Protein AF-A0A1J9R7D2-F1 (afdb_monomer_lite)

Foldseek 3Di:
DDDDDDWDWPVGDDDDDPVRCVVCCVPPVCVVVVVVVVCVVVVNDTDIDDDDDDDDPVPDDLVCVQVPPDPDDQPCDDDPPDDDDPHPVRVVSNVVSVVVD

Radius of gyration: 18.29 Å; chains: 1; bounding box: 34×37×48 Å

InterPro domains:
  IPR011614 Catalase core domain [PF00199] (11-63)
  IPR011614 Catalase core domain [PF00199] (67-101)
  IPR018028 Catalase, mono-functional, haem-containing [PS51402] (1-101)
  IPR018028 Catalase, mono-functional, haem-containing [PTHR11465] (11-63)
  IPR020835 Catalase superfamily [SSF56634] (12-101)

Organism: NCBI:txid1658174

Sequence (101 aa):
MELLTVGEISMGQRHFTWDEAVRMSGADPDYSKRDLWSAIEKGEQVSWTAHVQIMKPEEADLVKLGDVEQAAFSPGSMVPRIEDSPDPLLQFRMFFYRDAQ

Structure (mmCIF, N/CA/C/O backbone):
data_AF-A0A1J9R7D2-F1
#
_entry.id   AF-A0A1J9R7D2-F1
#
loop_
_atom_site.group_PDB
_atom_site.id
_atom_site.type_symbol
_atom_site.label_atom_id
_atom_site.label_alt_id
_atom_site.label_comp_id
_atom_site.label_asym_id
_atom_site.label_entity_id
_atom_site.label_seq_id
_atom_site.pdbx_PDB_ins_code
_atom_site.Cartn_x
_atom_site.Cartn_y
_atom_site.Cartn_z
_atom_site.occupancy
_atom_site.B_iso_or_equiv
_atom_site.auth_seq_id
_atom_site.auth_comp_id
_atom_site.auth_asym_id
_atom_site.auth_atom_id
_atom_site.pdbx_PDB_model_num
ATOM 1 N N . MET A 1 1 ? -3.909 -17.591 16.292 1.00 36.03 1 MET A N 1
ATOM 2 C CA . MET A 1 1 ? -3.529 -16.694 15.186 1.00 36.03 1 MET A CA 1
ATOM 3 C C . MET A 1 1 ? -3.820 -17.446 13.900 1.00 36.03 1 MET A C 1
ATOM 5 O O . MET A 1 1 ? -3.064 -18.337 13.539 1.00 36.03 1 MET A O 1
ATOM 9 N N . GLU A 1 2 ? -4.995 -17.217 13.320 1.00 35.47 2 GLU A N 1
ATOM 10 C CA . GLU A 1 2 ? -5.399 -17.852 12.064 1.00 35.47 2 GLU A CA 1
ATOM 11 C C . GLU A 1 2 ? -4.798 -17.008 10.936 1.00 35.47 2 GLU A C 1
ATOM 13 O O . GLU A 1 2 ? -5.203 -15.869 10.716 1.00 35.47 2 GLU A O 1
ATOM 18 N N . LEU A 1 3 ? -3.732 -17.512 10.315 1.00 35.41 3 LEU A N 1
ATOM 19 C CA . LEU A 1 3 ? -3.137 -16.898 9.133 1.00 35.41 3 LEU A CA 1
ATOM 20 C C . LEU A 1 3 ? -4.010 -17.282 7.938 1.00 35.41 3 LEU A C 1
ATOM 22 O O . LEU A 1 3 ? -3.900 -18.393 7.424 1.00 35.41 3 LEU A O 1
ATOM 26 N N . LEU A 1 4 ? -4.897 -16.377 7.530 1.00 39.47 4 LEU A N 1
ATOM 27 C CA . LEU A 1 4 ? -5.557 -16.453 6.231 1.00 39.47 4 LEU A CA 1
ATOM 28 C C . LEU A 1 4 ? -4.714 -15.661 5.223 1.00 39.47 4 LEU A C 1
ATOM 30 O O . LEU A 1 4 ? -4.277 -14.547 5.490 1.00 39.47 4 LEU A O 1
ATOM 34 N N . THR A 1 5 ? -4.429 -16.336 4.118 1.00 37.41 5 THR A N 1
ATOM 35 C CA . THR A 1 5 ? -3.419 -16.090 3.083 1.00 37.41 5 THR A CA 1
ATOM 36 C C . THR A 1 5 ? -3.393 -14.668 2.496 1.00 37.41 5 THR A C 1
ATOM 38 O O . THR A 1 5 ? -4.407 -13.979 2.436 1.00 37.41 5 THR A O 1
ATOM 41 N N . VAL A 1 6 ? -2.202 -14.26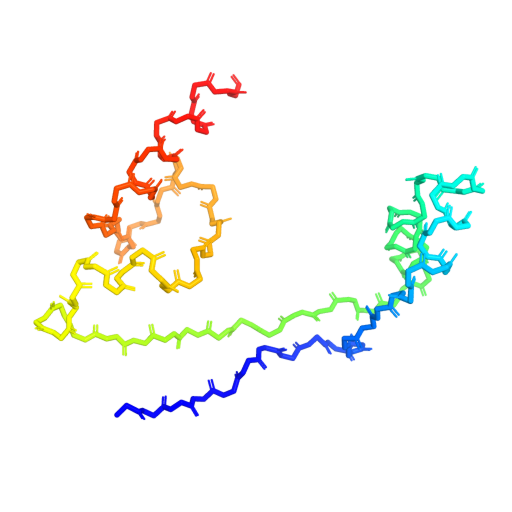6 2.032 1.00 40.56 6 VAL A N 1
ATOM 42 C CA . VAL A 1 6 ? -1.874 -13.007 1.334 1.00 40.56 6 VAL A CA 1
ATOM 43 C C . VAL A 1 6 ? -2.692 -12.861 0.039 1.00 40.56 6 VAL A C 1
ATOM 45 O O . VAL A 1 6 ? -2.908 -13.843 -0.667 1.00 40.56 6 VAL A O 1
ATOM 48 N N . GLY A 1 7 ? -3.162 -11.637 -0.230 1.00 46.25 7 GLY A N 1
ATOM 49 C CA . GLY A 1 7 ? -4.266 -11.315 -1.141 1.00 46.25 7 GLY A CA 1
ATOM 50 C C . GLY A 1 7 ? -4.165 -11.826 -2.582 1.00 46.25 7 GLY A C 1
ATOM 51 O O . GLY A 1 7 ? -3.103 -11.847 -3.201 1.00 46.25 7 GLY A O 1
ATOM 52 N N . GLU A 1 8 ? -5.324 -12.183 -3.138 1.00 48.44 8 GLU A N 1
ATOM 53 C CA . GLU A 1 8 ? -5.476 -12.620 -4.525 1.00 48.44 8 GLU A CA 1
ATOM 54 C C . GLU A 1 8 ? -5.826 -11.433 -5.441 1.00 48.44 8 GLU A C 1
ATOM 56 O O . GLU A 1 8 ? -6.812 -10.717 -5.238 1.00 48.44 8 GLU A O 1
ATOM 61 N N . ILE A 1 9 ? -5.013 -11.233 -6.481 1.00 62.12 9 ILE A N 1
ATOM 62 C CA . ILE A 1 9 ? -5.339 -10.370 -7.622 1.00 62.12 9 ILE A CA 1
ATOM 63 C C . ILE A 1 9 ? -6.031 -11.254 -8.659 1.00 62.12 9 ILE A C 1
ATOM 65 O O . ILE A 1 9 ? -5.533 -12.338 -8.958 1.00 62.12 9 ILE A O 1
ATOM 69 N N . SER A 1 10 ? -7.129 -10.787 -9.255 1.00 61.00 10 SER A N 1
ATOM 70 C CA . SER A 1 10 ? -7.878 -11.529 -10.292 1.00 61.00 10 SER A CA 1
ATOM 71 C C . SER A 1 10 ? -7.019 -12.048 -11.459 1.00 61.00 10 SER A C 1
ATOM 73 O O . SER A 1 10 ? -7.346 -13.071 -12.054 1.00 61.00 10 SER A O 1
ATOM 75 N N . MET A 1 11 ? -5.899 -11.383 -11.762 1.00 62.94 11 MET A N 1
ATOM 76 C CA . MET A 1 11 ? -4.938 -11.765 -12.810 1.00 62.94 11 MET A CA 1
ATOM 77 C C . MET A 1 11 ? -3.653 -12.436 -12.284 1.00 62.94 11 MET A C 1
ATOM 79 O O . MET A 1 11 ? -2.730 -12.697 -13.057 1.00 62.94 11 MET A O 1
ATOM 83 N N . GLY A 1 12 ? -3.579 -12.718 -10.982 1.00 74.62 12 GLY A N 1
ATOM 84 C CA . GLY A 1 12 ? -2.393 -13.252 -10.316 1.00 74.62 12 GLY A CA 1
ATOM 85 C C . GLY A 1 12 ? -1.252 -12.238 -10.163 1.00 74.62 12 GLY A C 1
ATOM 86 O O . GLY A 1 12 ? -1.289 -11.121 -10.681 1.00 74.62 12 GLY A O 1
ATOM 87 N N . GLN A 1 13 ? -0.214 -12.634 -9.424 1.00 77.56 13 GLN A N 1
ATOM 88 C CA . GLN A 1 13 ? 0.975 -11.811 -9.199 1.00 77.56 13 GLN A CA 1
ATOM 89 C C . GLN A 1 13 ? 2.015 -12.091 -10.292 1.00 77.56 13 GLN A C 1
ATOM 91 O O . GLN A 1 13 ? 2.410 -13.237 -10.509 1.00 77.56 13 GLN A O 1
ATOM 96 N N . ARG A 1 14 ? 2.469 -11.044 -10.987 1.00 80.75 14 ARG A N 1
ATOM 97 C CA . ARG A 1 14 ? 3.488 -11.126 -12.045 1.00 80.75 14 ARG A CA 1
ATOM 98 C C . ARG A 1 14 ? 4.642 -10.191 -11.702 1.00 80.75 14 ARG A C 1
ATOM 100 O O . ARG A 1 14 ? 4.407 -9.074 -11.255 1.00 80.75 14 ARG A O 1
ATOM 107 N N . HIS A 1 15 ? 5.872 -10.643 -11.927 1.00 84.19 15 HIS A N 1
ATOM 108 C CA . HIS A 1 15 ? 7.081 -9.869 -11.649 1.00 84.19 15 HIS A CA 1
ATOM 109 C C . HIS A 1 15 ? 8.017 -9.922 -12.844 1.00 84.19 15 HIS A C 1
ATOM 111 O O . HIS A 1 15 ? 8.084 -10.937 -13.535 1.00 84.19 15 HIS A O 1
ATOM 117 N N . PHE A 1 16 ? 8.773 -8.848 -13.031 1.00 84.81 16 PHE A N 1
ATOM 118 C CA . PHE A 1 16 ? 9.932 -8.868 -13.906 1.00 84.81 16 PHE A CA 1
ATOM 119 C C . PHE A 1 16 ? 11.125 -9.499 -13.197 1.00 84.81 16 PHE A C 1
ATOM 121 O O . PHE A 1 16 ? 11.319 -9.322 -11.992 1.00 84.81 16 PHE A O 1
ATOM 128 N N . THR A 1 17 ? 11.973 -10.174 -13.965 1.00 92.50 17 THR A N 1
ATOM 129 C CA . THR A 1 17 ? 13.361 -10.391 -13.554 1.00 92.50 17 THR A CA 1
ATOM 130 C C . THR A 1 17 ? 14.134 -9.070 -13.575 1.00 92.50 17 THR A C 1
ATOM 132 O O . THR A 1 17 ? 13.712 -8.091 -14.195 1.00 92.50 17 THR A O 1
ATOM 135 N N . TRP A 1 18 ? 15.291 -9.027 -12.912 1.00 86.88 18 TRP A N 1
ATOM 136 C CA . TRP A 1 18 ? 16.116 -7.816 -12.875 1.00 86.88 18 TRP A CA 1
ATOM 137 C C . TRP A 1 18 ? 16.515 -7.340 -14.285 1.00 86.88 18 TRP A C 1
ATOM 139 O O . TRP A 1 18 ? 16.347 -6.165 -14.604 1.00 86.88 18 TRP A O 1
ATOM 149 N N . ASP A 1 19 ? 16.940 -8.257 -15.162 1.00 92.94 19 ASP A N 1
ATOM 150 C CA . ASP A 1 19 ? 17.330 -7.932 -16.543 1.00 92.94 19 ASP A CA 1
ATOM 151 C C . ASP A 1 19 ? 16.159 -7.383 -17.375 1.00 92.94 19 ASP A C 1
ATOM 153 O O . ASP A 1 19 ? 16.323 -6.457 -18.176 1.00 92.94 19 ASP A O 1
ATOM 157 N N . GLU A 1 20 ? 14.959 -7.938 -17.191 1.00 88.50 20 GLU A N 1
ATOM 158 C CA . GLU A 1 20 ? 13.747 -7.454 -17.855 1.00 88.50 20 GLU A CA 1
ATOM 159 C C . GLU A 1 20 ? 13.337 -6.077 -17.338 1.00 88.50 20 GLU A C 1
ATOM 161 O O . GLU A 1 20 ? 13.000 -5.213 -18.145 1.00 88.50 20 GLU A O 1
ATOM 166 N N . ALA A 1 21 ? 13.420 -5.846 -16.025 1.00 87.50 21 ALA A N 1
ATOM 167 C CA . ALA A 1 21 ? 13.099 -4.563 -15.411 1.00 87.50 21 ALA A CA 1
ATOM 168 C C . ALA A 1 21 ? 14.045 -3.453 -15.890 1.00 87.50 21 ALA A C 1
ATOM 170 O O . ALA A 1 21 ? 13.584 -2.368 -16.244 1.00 87.50 21 ALA A O 1
ATOM 171 N N . VAL A 1 22 ? 15.354 -3.722 -15.965 1.00 89.44 22 VAL A N 1
ATOM 172 C CA . VAL A 1 22 ? 16.345 -2.768 -16.491 1.00 89.44 22 VAL A CA 1
ATOM 173 C C . VAL A 1 22 ? 16.056 -2.436 -17.952 1.00 89.44 22 VAL A C 1
ATOM 175 O O . VAL A 1 22 ? 16.036 -1.263 -18.329 1.00 89.44 22 VAL A O 1
ATOM 178 N N . ARG A 1 23 ? 15.772 -3.452 -18.777 1.00 89.81 23 ARG A N 1
ATOM 179 C CA . ARG A 1 23 ? 15.419 -3.243 -20.187 1.00 89.81 23 ARG A CA 1
ATOM 180 C C . ARG A 1 23 ? 14.134 -2.428 -20.329 1.00 89.81 23 ARG A C 1
ATOM 182 O O . ARG A 1 23 ? 14.106 -1.476 -21.106 1.00 89.81 23 ARG A O 1
ATOM 189 N N . MET A 1 24 ? 13.091 -2.793 -19.587 1.00 86.25 24 MET A N 1
ATOM 190 C CA . MET A 1 24 ? 11.791 -2.130 -19.642 1.00 86.25 24 MET A CA 1
ATOM 191 C C . MET A 1 24 ? 11.894 -0.677 -19.177 1.00 86.25 24 MET A C 1
ATOM 193 O O . MET A 1 24 ? 11.354 0.200 -19.834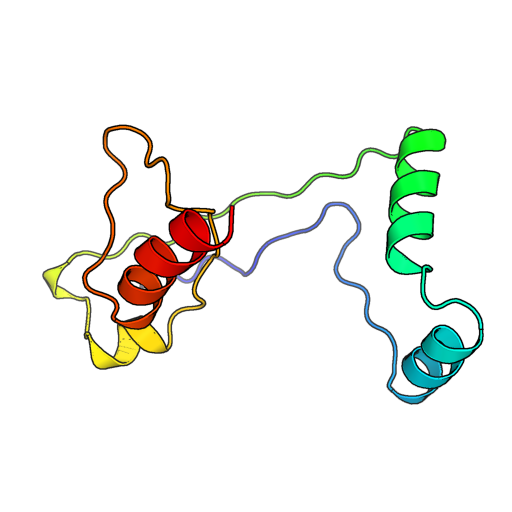 1.00 86.25 24 MET A O 1
ATOM 197 N N . SER A 1 25 ? 12.676 -0.400 -18.130 1.00 83.00 25 SER A N 1
ATOM 198 C CA . SER A 1 25 ? 12.862 0.961 -17.605 1.00 83.00 25 SER A CA 1
ATOM 199 C C . SER A 1 25 ? 13.469 1.920 -18.636 1.00 83.00 25 SER A C 1
ATOM 201 O O . SER A 1 25 ? 13.144 3.104 -18.637 1.00 83.00 25 SER A O 1
ATOM 203 N N . GLY A 1 26 ? 14.350 1.421 -19.512 1.00 86.19 26 GLY A N 1
ATOM 204 C CA . GLY A 1 26 ? 14.942 2.213 -20.594 1.00 86.19 26 GLY A CA 1
ATOM 205 C C . GLY A 1 26 ? 14.073 2.308 -21.851 1.00 86.19 26 GLY A C 1
ATOM 206 O O . GLY A 1 26 ? 14.089 3.334 -22.526 1.00 86.19 26 GLY A O 1
ATOM 207 N N . ALA A 1 27 ? 13.333 1.248 -22.186 1.00 89.88 27 ALA A N 1
ATOM 208 C CA . ALA A 1 27 ? 12.513 1.191 -23.398 1.00 89.88 27 ALA A CA 1
ATOM 209 C C . ALA A 1 27 ? 11.144 1.867 -23.226 1.00 89.88 27 ALA A C 1
ATOM 211 O O . ALA A 1 27 ? 10.641 2.496 -24.156 1.00 89.88 27 ALA A O 1
ATOM 212 N N . ASP A 1 28 ? 10.544 1.716 -22.048 1.00 89.44 28 ASP A N 1
ATOM 213 C CA . ASP A 1 28 ? 9.221 2.216 -21.714 1.00 89.44 28 ASP A CA 1
ATOM 214 C C . ASP A 1 28 ? 9.097 2.517 -20.204 1.00 89.44 28 ASP A C 1
ATOM 216 O O . ASP A 1 28 ? 8.633 1.674 -19.428 1.00 89.44 28 ASP A O 1
ATOM 220 N N . PRO A 1 29 ? 9.458 3.735 -19.768 1.00 89.06 29 PRO A N 1
ATOM 221 C CA . PRO A 1 29 ? 9.325 4.132 -18.367 1.00 89.06 29 PRO A CA 1
ATOM 222 C C . PRO A 1 29 ? 7.862 4.258 -17.897 1.00 89.06 29 PRO A C 1
ATOM 224 O O . PRO A 1 29 ? 7.614 4.284 -16.692 1.00 89.06 29 PRO A O 1
ATOM 227 N N . ASP A 1 30 ? 6.889 4.317 -18.813 1.00 91.19 30 ASP A N 1
ATOM 228 C CA . ASP A 1 30 ? 5.456 4.439 -18.508 1.00 91.19 30 ASP A CA 1
ATOM 229 C C . ASP A 1 30 ? 4.693 3.109 -18.657 1.00 91.19 30 ASP A C 1
ATOM 231 O O . ASP A 1 30 ? 3.460 3.090 -18.569 1.00 91.19 30 ASP A O 1
ATOM 235 N N . TYR A 1 31 ? 5.412 1.992 -18.829 1.00 89.69 31 TYR A N 1
ATOM 236 C CA . TYR A 1 31 ? 4.853 0.662 -19.085 1.00 89.69 31 TYR A CA 1
ATOM 237 C C . TYR A 1 31 ? 3.689 0.315 -18.152 1.00 89.69 31 TYR A C 1
ATOM 239 O O . TYR A 1 31 ? 2.598 -0.000 -18.622 1.00 89.69 31 TYR A O 1
ATOM 247 N N . SER A 1 32 ? 3.876 0.448 -16.834 1.00 87.12 32 SER A N 1
ATOM 248 C CA . SER A 1 32 ? 2.864 0.053 -15.845 1.00 87.12 32 SER A CA 1
ATOM 249 C C . SER A 1 32 ? 1.562 0.848 -15.963 1.00 87.12 32 SER A C 1
ATOM 251 O O . SER A 1 32 ? 0.479 0.307 -15.753 1.00 87.12 32 SER A O 1
ATOM 253 N N . LYS A 1 33 ? 1.648 2.138 -16.314 1.00 88.06 33 LYS A N 1
ATOM 254 C CA . LYS A 1 33 ? 0.460 2.981 -16.516 1.00 88.06 33 LYS A CA 1
ATOM 255 C C . LYS A 1 33 ? -0.262 2.569 -17.793 1.00 88.06 33 LYS A C 1
ATOM 257 O O . LYS A 1 33 ? -1.483 2.445 -17.795 1.00 88.06 33 LYS A O 1
ATOM 262 N N . ARG A 1 34 ? 0.497 2.344 -18.870 1.00 89.12 34 ARG A N 1
ATOM 263 C CA . ARG A 1 34 ? -0.033 1.924 -20.170 1.00 89.12 34 ARG A CA 1
ATOM 264 C C . ARG A 1 34 ? -0.678 0.542 -20.114 1.00 89.12 34 ARG A C 1
ATOM 266 O O . ARG A 1 34 ? -1.719 0.365 -20.739 1.00 89.12 34 ARG A O 1
ATOM 273 N N . ASP A 1 35 ? -0.092 -0.409 -19.395 1.00 89.06 35 ASP A N 1
ATOM 274 C CA . ASP A 1 35 ? -0.644 -1.758 -19.224 1.00 89.06 35 ASP A CA 1
ATOM 275 C C . ASP A 1 35 ? -2.025 -1.696 -18.561 1.00 89.06 35 ASP A C 1
ATOM 277 O O . ASP A 1 35 ? -3.009 -2.172 -19.128 1.00 89.06 35 ASP A O 1
ATOM 281 N N . LEU A 1 36 ? -2.125 -0.978 -17.436 1.00 88.94 36 LEU A N 1
ATOM 282 C CA . LEU A 1 36 ? -3.393 -0.775 -16.739 1.00 88.94 36 LEU A CA 1
ATOM 283 C C . LEU A 1 36 ? -4.417 -0.034 -17.608 1.00 88.94 36 LEU A C 1
ATOM 285 O O . LEU A 1 36 ? -5.571 -0.449 -17.693 1.00 88.94 36 LEU A O 1
ATOM 289 N N . TRP A 1 37 ? -4.001 1.047 -18.271 1.00 89.06 37 TRP A N 1
ATOM 290 C CA . TRP A 1 37 ? -4.876 1.812 -19.159 1.00 89.06 37 TRP A CA 1
ATOM 291 C C . TRP A 1 37 ? -5.424 0.945 -20.297 1.00 89.06 37 TRP A C 1
ATOM 293 O O . TRP A 1 37 ? -6.626 0.929 -20.548 1.00 89.06 37 TRP A O 1
ATOM 303 N N . SER A 1 38 ? -4.553 0.166 -20.941 1.00 90.19 38 SER A N 1
ATOM 304 C CA . SER A 1 38 ? -4.921 -0.711 -22.055 1.00 90.19 38 SER A CA 1
ATOM 305 C C . SER A 1 38 ? -5.862 -1.835 -21.617 1.00 90.19 38 SER A C 1
ATOM 307 O O . SER A 1 38 ? -6.752 -2.205 -22.378 1.00 90.19 38 SER A O 1
ATOM 309 N N . ALA A 1 39 ? -5.681 -2.386 -20.411 1.00 87.69 39 ALA A N 1
ATOM 310 C CA . ALA A 1 39 ? -6.588 -3.383 -19.843 1.00 87.69 39 ALA A CA 1
ATOM 311 C C . ALA A 1 39 ? -7.996 -2.792 -19.642 1.00 87.69 39 ALA A C 1
ATOM 313 O O . ALA A 1 39 ? -8.989 -3.387 -20.063 1.00 87.69 39 ALA A O 1
ATOM 314 N N . ILE A 1 40 ? -8.077 -1.572 -19.097 1.00 88.75 40 ILE A N 1
ATOM 315 C CA . ILE A 1 40 ? -9.346 -0.854 -18.911 1.00 88.75 40 ILE A CA 1
ATOM 316 C C . ILE A 1 40 ? -10.021 -0.564 -20.261 1.00 88.75 40 ILE A C 1
ATOM 318 O O . ILE A 1 40 ? -11.214 -0.822 -20.408 1.00 88.75 40 ILE A O 1
ATOM 322 N N . GLU A 1 41 ? -9.279 -0.087 -21.268 1.00 92.94 41 GLU A N 1
ATOM 323 C CA . GLU A 1 41 ? -9.822 0.189 -22.611 1.00 92.94 41 GLU A CA 1
ATOM 324 C C . GLU A 1 41 ? -10.373 -1.061 -23.306 1.00 92.94 41 GLU A C 1
ATOM 326 O O . GLU A 1 41 ? -11.364 -0.986 -24.033 1.00 92.94 41 GLU A O 1
ATOM 331 N N . LYS A 1 42 ? -9.760 -2.224 -23.068 1.00 92.12 42 LYS A N 1
ATOM 332 C CA . LYS A 1 42 ?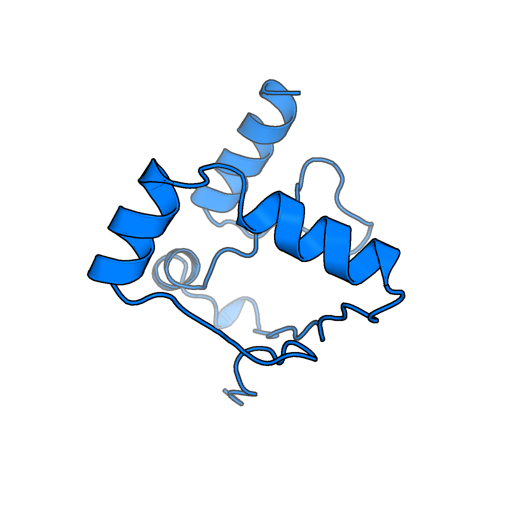 -10.222 -3.516 -23.598 1.00 92.12 42 LYS A CA 1
ATOM 333 C C . LYS A 1 42 ? -11.425 -4.088 -22.846 1.00 92.12 42 LYS A C 1
ATOM 335 O O . LYS A 1 42 ? -11.966 -5.108 -23.267 1.00 92.12 42 LYS A O 1
ATOM 340 N N . GLY A 1 43 ? -11.848 -3.452 -21.754 1.00 88.75 43 GLY A N 1
ATOM 341 C CA . GLY A 1 43 ? -12.916 -3.948 -20.890 1.00 88.75 43 GLY A CA 1
ATOM 342 C C . GLY A 1 43 ? -12.491 -5.127 -20.013 1.00 88.75 43 GLY A C 1
ATOM 343 O O . GLY A 1 43 ? -13.350 -5.876 -19.549 1.00 88.75 43 GLY A O 1
ATOM 344 N N . GLU A 1 44 ? -11.188 -5.317 -19.787 1.00 88.50 44 GLU A N 1
ATOM 345 C CA . GLU A 1 44 ? -10.694 -6.316 -18.842 1.00 88.50 44 GLU A CA 1
ATOM 346 C C . GLU A 1 44 ? -11.037 -5.866 -17.416 1.00 88.50 44 GLU A C 1
ATOM 348 O O . GLU A 1 44 ? -10.699 -4.762 -16.981 1.00 88.50 44 GLU A O 1
ATOM 353 N N . GLN A 1 45 ? -11.742 -6.717 -16.672 1.00 81.81 45 GLN A N 1
ATOM 354 C CA . GLN A 1 45 ? -12.117 -6.405 -15.300 1.00 81.81 45 GLN A CA 1
ATOM 355 C C . GLN A 1 45 ? -10.909 -6.590 -14.379 1.00 81.81 45 GLN A C 1
ATOM 357 O O . GLN A 1 45 ? -10.546 -7.711 -14.031 1.00 81.81 45 GLN A O 1
ATOM 362 N N . VAL A 1 46 ? -10.317 -5.479 -13.947 1.00 83.25 46 VAL A N 1
ATOM 363 C CA . VAL A 1 46 ? -9.255 -5.479 -12.937 1.00 83.25 46 VAL A CA 1
ATOM 364 C C . VAL A 1 46 ? -9.889 -5.385 -11.551 1.00 83.25 46 VAL A C 1
ATOM 366 O O . VAL A 1 46 ? -10.497 -4.373 -11.204 1.00 83.25 46 VAL A O 1
ATOM 369 N N . SER A 1 47 ? -9.776 -6.450 -10.758 1.00 84.25 47 SER A N 1
ATOM 370 C CA . SER A 1 47 ? -10.306 -6.500 -9.391 1.00 84.25 47 SER A CA 1
ATOM 371 C C . SER A 1 47 ? -9.298 -7.057 -8.387 1.00 84.25 47 SER A C 1
ATOM 373 O O . SER A 1 47 ? -8.449 -7.893 -8.720 1.00 84.25 47 SER A O 1
ATOM 375 N N . TRP A 1 48 ? -9.436 -6.590 -7.146 1.00 82.38 48 TRP A N 1
ATOM 376 C CA . TRP A 1 48 ? -8.672 -7.028 -5.983 1.00 82.38 48 TRP A CA 1
ATOM 377 C C . TRP A 1 48 ? -9.626 -7.472 -4.879 1.00 82.38 48 TRP A C 1
ATOM 379 O O . TRP A 1 48 ? -10.647 -6.820 -4.643 1.00 82.38 48 TRP A O 1
ATOM 389 N N . THR A 1 49 ? -9.264 -8.542 -4.177 1.00 81.50 49 THR A N 1
ATOM 390 C CA . THR A 1 49 ? -9.968 -8.969 -2.965 1.00 81.50 49 THR A CA 1
ATOM 391 C C . THR A 1 49 ? -9.294 -8.348 -1.748 1.00 81.50 49 THR A C 1
ATOM 393 O O . THR A 1 49 ? -8.110 -8.571 -1.498 1.00 81.50 49 THR A O 1
ATOM 396 N N . ALA A 1 50 ? -10.040 -7.553 -0.981 1.00 78.69 50 ALA A N 1
ATOM 397 C CA . ALA A 1 50 ? -9.544 -6.989 0.268 1.00 78.69 50 ALA A CA 1
ATOM 398 C C . ALA A 1 50 ? -9.680 -8.011 1.406 1.00 78.69 50 ALA A C 1
ATOM 400 O O . ALA A 1 50 ? -10.771 -8.522 1.660 1.00 78.69 50 ALA A O 1
ATOM 401 N N . HIS A 1 51 ? -8.583 -8.265 2.119 1.00 76.19 51 HIS A N 1
ATOM 402 C CA . HIS A 1 51 ? -8.550 -9.087 3.328 1.00 76.19 51 HIS A CA 1
ATOM 403 C C . HIS A 1 51 ? -8.157 -8.221 4.527 1.00 76.19 51 HIS A C 1
ATOM 405 O O . HIS A 1 51 ? -7.389 -7.270 4.382 1.00 76.19 51 HIS A O 1
ATOM 411 N N . VAL A 1 52 ? -8.683 -8.545 5.710 1.00 77.69 52 VAL A N 1
ATOM 412 C CA . VAL A 1 52 ? -8.357 -7.846 6.961 1.00 77.69 52 VAL A CA 1
ATOM 413 C C . VAL A 1 52 ? -7.893 -8.843 8.011 1.00 77.69 52 VAL A C 1
ATOM 415 O O . VAL A 1 52 ? -8.499 -9.900 8.186 1.00 77.69 52 VAL A O 1
ATOM 418 N N . GLN A 1 53 ? -6.829 -8.489 8.727 1.00 76.56 53 GLN A N 1
ATOM 419 C CA . GLN A 1 53 ? -6.367 -9.236 9.888 1.00 76.56 53 GLN A CA 1
ATOM 420 C C . GLN A 1 53 ? -6.825 -8.517 11.157 1.00 76.56 53 GLN A C 1
ATOM 422 O O . GLN A 1 53 ? -6.573 -7.327 11.329 1.00 76.56 53 GLN A O 1
ATOM 427 N N . ILE A 1 54 ? -7.509 -9.243 12.042 1.00 80.44 54 ILE A N 1
ATOM 428 C CA . ILE A 1 54 ? -8.046 -8.703 13.295 1.00 80.44 54 ILE A CA 1
ATOM 429 C C . ILE A 1 54 ? -7.219 -9.245 14.459 1.00 80.44 54 ILE A C 1
ATOM 431 O O . ILE A 1 54 ? -7.015 -10.454 14.577 1.00 80.44 54 ILE A O 1
ATOM 435 N N . MET A 1 55 ? -6.767 -8.344 15.326 1.00 79.38 55 MET A N 1
ATOM 436 C CA . MET A 1 55 ? -6.003 -8.643 16.535 1.00 79.38 55 MET A CA 1
ATOM 437 C C . MET A 1 55 ? -6.617 -7.896 17.718 1.00 79.38 55 MET A C 1
ATOM 439 O O . MET A 1 55 ? -7.160 -6.802 17.557 1.00 79.38 55 MET A O 1
ATOM 443 N N . LYS A 1 56 ? -6.542 -8.480 18.917 1.00 80.50 56 LYS A N 1
ATOM 444 C CA . LYS A 1 56 ? -6.933 -7.772 20.139 1.00 80.50 56 LYS A CA 1
ATOM 445 C C . LYS A 1 56 ? -5.848 -6.762 20.535 1.00 80.50 56 LYS A C 1
ATOM 447 O O . LYS A 1 56 ? -4.673 -7.105 20.445 1.00 80.50 56 LYS A O 1
ATOM 452 N N . PRO A 1 57 ? -6.201 -5.578 21.066 1.00 76.50 57 PRO A N 1
ATOM 453 C CA . PRO A 1 57 ? -5.208 -4.579 21.475 1.00 76.50 57 PRO A CA 1
ATOM 454 C C . PRO A 1 57 ? -4.169 -5.097 22.482 1.00 76.50 57 PRO A C 1
ATOM 456 O O . PRO A 1 57 ? -3.019 -4.688 22.443 1.00 76.50 57 PRO A O 1
ATOM 459 N N . GLU A 1 58 ? -4.555 -6.024 23.359 1.00 78.69 58 GLU A N 1
ATOM 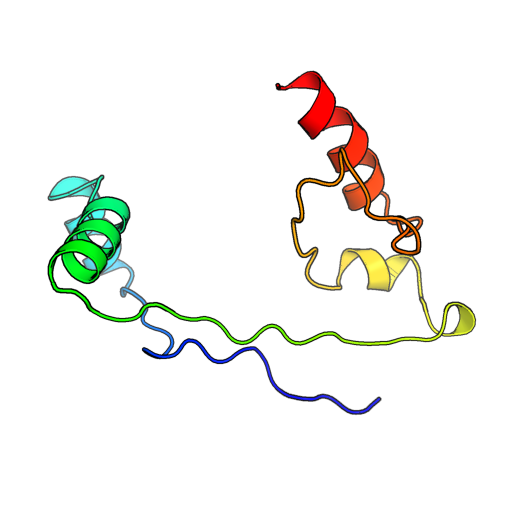460 C CA . GLU A 1 58 ? -3.676 -6.626 24.377 1.00 78.69 58 GLU A CA 1
ATOM 461 C C . GLU A 1 58 ? -2.586 -7.534 23.785 1.00 78.69 58 GLU A C 1
ATOM 463 O O . GLU A 1 58 ? -1.554 -7.763 24.410 1.00 78.69 58 GLU A O 1
ATOM 468 N N . GLU A 1 59 ? -2.821 -8.067 22.586 1.00 75.06 59 GLU A N 1
ATOM 469 C CA . GLU A 1 59 ? -1.884 -8.933 21.866 1.00 75.06 59 GLU A CA 1
ATOM 470 C C . GLU A 1 59 ? -0.927 -8.117 20.979 1.00 75.06 59 GLU A C 1
ATOM 472 O O . GLU A 1 59 ? 0.017 -8.671 20.410 1.00 75.06 59 GLU A O 1
ATOM 477 N N . ALA A 1 60 ? -1.165 -6.805 20.867 1.00 70.19 60 ALA A N 1
ATOM 478 C CA . ALA A 1 60 ? -0.372 -5.901 20.058 1.00 70.19 60 ALA A CA 1
ATOM 479 C C . ALA A 1 60 ? 0.923 -5.521 20.788 1.00 70.19 60 ALA A C 1
ATOM 481 O O . ALA A 1 60 ? 0.929 -4.795 21.781 1.00 70.19 60 ALA A O 1
ATOM 482 N N . ASP A 1 61 ? 2.043 -6.002 20.262 1.00 70.25 61 ASP A N 1
ATOM 483 C CA . ASP A 1 61 ? 3.375 -5.555 20.653 1.00 70.25 61 ASP A CA 1
ATOM 484 C C . ASP A 1 61 ? 3.753 -4.344 19.791 1.00 70.25 61 ASP A C 1
ATOM 486 O O . ASP A 1 61 ? 3.789 -4.447 18.566 1.00 70.25 61 ASP A O 1
ATOM 490 N N . LEU A 1 62 ? 4.031 -3.199 20.420 1.00 64.81 62 LEU A N 1
ATOM 491 C CA . LEU A 1 62 ? 4.381 -1.952 19.729 1.00 64.81 62 LEU A CA 1
ATOM 492 C C . LEU A 1 62 ? 5.626 -2.087 18.843 1.00 64.81 62 LEU A C 1
ATOM 494 O O . LEU A 1 62 ? 5.731 -1.383 17.844 1.00 64.81 62 LEU A O 1
ATOM 498 N N . VAL A 1 63 ? 6.549 -2.994 19.179 1.00 64.19 63 VAL A N 1
ATOM 499 C CA . VAL A 1 63 ? 7.716 -3.281 18.333 1.00 64.19 63 VAL A CA 1
ATOM 500 C C . VAL A 1 63 ? 7.281 -4.041 17.084 1.00 64.19 63 VAL A C 1
ATOM 502 O O . VAL A 1 63 ? 7.668 -3.675 15.980 1.00 64.19 63 VAL A O 1
ATOM 505 N N . LYS A 1 64 ? 6.410 -5.045 17.242 1.00 63.53 64 LYS A N 1
ATOM 506 C CA . LYS A 1 64 ? 5.871 -5.814 16.111 1.00 63.53 64 LYS A CA 1
ATOM 507 C C . LYS A 1 64 ? 4.898 -5.012 15.261 1.00 63.53 64 LYS A C 1
ATOM 509 O O . LYS A 1 64 ? 4.721 -5.356 14.102 1.00 63.53 64 LYS A O 1
ATOM 514 N N . LEU A 1 65 ? 4.263 -3.975 15.813 1.00 60.91 65 LEU A N 1
ATOM 515 C CA . LEU A 1 65 ? 3.342 -3.114 15.072 1.00 60.91 65 LEU A CA 1
ATOM 516 C C . LEU A 1 65 ? 4.047 -2.444 13.881 1.00 60.91 65 LEU A C 1
ATOM 518 O O . LEU A 1 65 ? 3.502 -2.432 12.781 1.00 60.91 65 LEU A O 1
ATOM 522 N N . GLY A 1 66 ? 5.301 -2.020 14.079 1.00 58.88 66 GLY A N 1
ATOM 523 C CA . GLY A 1 66 ? 6.151 -1.503 13.004 1.00 58.88 66 GLY A CA 1
ATOM 524 C C . GLY A 1 66 ? 6.549 -2.551 11.954 1.00 58.88 66 GLY A C 1
ATOM 525 O O . GLY A 1 66 ? 6.858 -2.177 10.825 1.00 58.88 66 GLY A O 1
ATOM 526 N N . ASP A 1 67 ? 6.504 -3.844 12.302 1.00 54.53 67 ASP A N 1
ATOM 527 C CA . ASP A 1 67 ? 6.799 -4.964 11.395 1.00 54.53 67 ASP A CA 1
ATOM 528 C C . ASP A 1 67 ? 5.563 -5.446 10.611 1.00 54.53 67 ASP A C 1
ATOM 530 O O . ASP A 1 67 ? 5.708 -6.143 9.603 1.00 54.53 67 ASP A O 1
ATOM 534 N N . VAL A 1 68 ? 4.338 -5.114 11.046 1.00 58.69 68 VAL A N 1
ATOM 535 C CA . VAL A 1 68 ? 3.121 -5.443 10.285 1.00 58.69 68 VAL A CA 1
ATOM 536 C C . VAL A 1 68 ? 3.071 -4.527 9.068 1.00 58.69 68 VAL A C 1
ATOM 538 O O . VAL A 1 68 ? 3.172 -3.307 9.209 1.00 58.69 68 VAL A O 1
ATOM 541 N N . GLU A 1 69 ? 2.929 -5.108 7.871 1.00 51.47 69 GLU A N 1
ATOM 542 C CA . GLU A 1 69 ? 2.858 -4.354 6.616 1.00 51.47 69 GLU A CA 1
ATOM 543 C C . GLU A 1 69 ? 1.854 -3.197 6.727 1.00 51.47 69 GLU A C 1
ATOM 545 O O . GLU A 1 69 ? 0.641 -3.383 6.855 1.00 51.47 69 GLU A O 1
ATOM 550 N N . GLN A 1 70 ? 2.391 -1.979 6.685 1.00 54.03 70 GLN A N 1
ATOM 551 C CA . GLN A 1 70 ? 1.657 -0.737 6.888 1.00 54.03 70 GLN A CA 1
ATOM 552 C C . GLN A 1 70 ? 0.821 -0.415 5.644 1.00 54.03 70 GLN A C 1
ATOM 554 O O . GLN A 1 70 ? 1.236 0.366 4.779 1.00 54.03 70 GLN A O 1
ATOM 559 N N . ALA A 1 71 ? -0.367 -1.016 5.542 1.00 54.00 71 ALA A N 1
ATOM 560 C CA . ALA A 1 71 ? -1.318 -0.716 4.479 1.00 54.00 71 ALA A CA 1
ATOM 561 C C . ALA A 1 71 ? -1.658 0.787 4.477 1.00 54.00 71 ALA A C 1
ATOM 563 O O . ALA A 1 71 ? -2.232 1.355 5.404 1.00 54.00 71 ALA A O 1
ATOM 564 N N . ALA A 1 72 ? -1.233 1.439 3.403 1.00 47.03 72 ALA A N 1
ATOM 565 C CA . ALA A 1 72 ? -1.275 2.868 3.171 1.00 47.03 72 ALA A CA 1
ATOM 566 C C . ALA A 1 72 ? -2.659 3.350 2.707 1.00 47.03 72 ALA A C 1
ATOM 568 O O . ALA A 1 72 ? -2.821 3.692 1.539 1.00 47.03 72 ALA A O 1
ATOM 569 N N . PHE A 1 73 ? -3.659 3.416 3.581 1.00 51.41 73 PHE A N 1
ATOM 570 C CA . PHE A 1 73 ? -4.824 4.255 3.281 1.00 51.41 73 PHE A CA 1
ATOM 571 C C . PHE A 1 73 ? -4.439 5.709 3.551 1.00 51.41 73 PHE A C 1
ATOM 573 O O . PHE A 1 73 ? -3.814 5.971 4.573 1.00 51.41 73 PHE A O 1
ATOM 580 N N . SER A 1 74 ? -4.747 6.644 2.640 1.00 50.50 74 SER A N 1
ATOM 581 C CA . SER A 1 74 ? -4.565 8.081 2.904 1.00 50.50 74 SER A CA 1
ATOM 582 C C . SER A 1 74 ? -5.392 8.432 4.140 1.00 50.50 74 SER A C 1
ATOM 584 O O . SER A 1 74 ? -6.622 8.468 4.047 1.00 50.50 74 SER A O 1
ATOM 586 N N . PRO A 1 75 ? -4.775 8.632 5.314 1.00 55.19 75 PRO A N 1
ATOM 587 C CA . PRO A 1 75 ? -5.528 8.507 6.550 1.00 55.19 75 PRO A CA 1
ATOM 588 C C . PRO A 1 75 ? -6.050 9.881 7.021 1.00 55.19 75 PRO A C 1
ATOM 590 O O . PRO A 1 75 ? -6.713 10.005 8.045 1.00 55.19 75 PRO A O 1
ATOM 593 N N . GLY A 1 76 ? -5.871 10.928 6.199 1.00 56.09 76 GLY A N 1
ATOM 594 C CA . GLY A 1 76 ? -6.336 12.296 6.463 1.00 56.09 76 GLY A CA 1
ATOM 595 C C . GLY A 1 76 ? -7.860 12.473 6.562 1.00 56.09 76 GLY A C 1
ATOM 596 O O . GLY A 1 76 ? -8.313 13.534 7.001 1.00 56.09 76 GLY A O 1
ATOM 597 N N . SER A 1 77 ? -8.645 11.454 6.193 1.00 65.94 77 SER A N 1
ATOM 598 C CA . SER A 1 77 ? -10.100 11.398 6.377 1.00 65.94 77 SER A CA 1
ATOM 599 C C . SER A 1 77 ? -10.546 9.995 6.808 1.00 65.94 77 SER A C 1
ATOM 601 O O . SER A 1 77 ? -10.982 9.186 5.987 1.00 65.94 77 SER A O 1
ATOM 603 N N . MET A 1 78 ? -10.421 9.696 8.101 1.00 70.81 78 MET A N 1
ATOM 604 C CA . MET A 1 78 ? -10.889 8.428 8.666 1.00 70.81 78 MET A CA 1
ATOM 605 C C . MET A 1 78 ? -12.417 8.332 8.612 1.00 70.81 78 MET A C 1
ATOM 607 O O . MET A 1 78 ? -13.138 9.300 8.872 1.00 70.81 78 MET A O 1
ATOM 611 N N . VAL A 1 79 ? -12.919 7.146 8.276 1.00 76.81 79 VAL A N 1
ATOM 612 C CA . VAL A 1 79 ? -14.352 6.841 8.336 1.00 76.81 79 VAL A CA 1
ATOM 613 C C . VAL A 1 79 ? -14.729 6.625 9.804 1.00 76.81 79 VAL A C 1
ATOM 615 O O . VAL A 1 79 ? -13.968 5.975 10.521 1.00 76.81 79 VAL A O 1
ATOM 618 N N . PRO A 1 80 ? -15.893 7.108 10.279 1.00 80.62 80 PRO A N 1
ATOM 619 C CA . PRO A 1 80 ? -16.339 6.817 11.637 1.00 80.62 80 PRO A CA 1
ATOM 620 C C . PRO A 1 80 ? -16.248 5.317 11.958 1.00 80.62 80 PRO A C 1
ATOM 622 O O . PRO A 1 80 ? -16.700 4.495 11.160 1.00 80.62 80 PRO A O 1
ATOM 625 N N . ARG A 1 81 ? -15.732 4.982 13.152 1.00 79.12 81 ARG A N 1
ATOM 626 C CA . ARG A 1 81 ? -15.430 3.617 13.652 1.00 79.12 81 ARG A CA 1
ATOM 627 C C . ARG A 1 81 ? -14.145 2.973 13.125 1.00 79.12 81 ARG A C 1
ATOM 629 O O . ARG A 1 81 ? -13.856 1.844 13.511 1.00 79.12 81 ARG A O 1
ATOM 636 N N . ILE A 1 82 ? -13.389 3.660 12.277 1.00 80.44 82 ILE A N 1
ATOM 637 C CA . ILE A 1 82 ? -12.014 3.290 11.944 1.00 80.44 82 ILE A CA 1
ATOM 638 C C . ILE A 1 82 ? -11.125 4.344 12.593 1.00 80.44 82 ILE A C 1
ATOM 640 O O . ILE A 1 82 ? -11.275 5.532 12.317 1.00 80.44 82 ILE A O 1
ATOM 644 N N . GLU A 1 83 ? -10.235 3.906 13.475 1.00 79.38 83 GLU A N 1
ATOM 645 C CA . GLU A 1 83 ? -9.322 4.766 14.230 1.00 79.38 83 GLU A CA 1
ATOM 646 C C . GLU A 1 83 ? -7.879 4.331 13.981 1.00 79.38 83 GLU A C 1
ATOM 648 O O . GLU A 1 83 ? -7.607 3.194 13.586 1.00 79.38 83 GLU A O 1
ATOM 653 N N . ASP A 1 84 ? -6.960 5.271 14.151 1.00 78.44 84 ASP A N 1
ATOM 654 C CA . ASP A 1 84 ? -5.531 5.071 14.000 1.00 78.44 84 ASP A CA 1
ATOM 655 C C . ASP A 1 84 ? -4.950 4.290 15.181 1.00 78.44 84 ASP A C 1
ATOM 657 O O . ASP A 1 84 ? -5.326 4.459 16.341 1.00 78.44 84 ASP A O 1
ATOM 661 N N . SER A 1 85 ? -4.001 3.410 14.879 1.00 79.62 85 SER A N 1
ATOM 662 C CA . SER A 1 85 ? -3.209 2.737 15.899 1.00 79.62 85 SER A CA 1
ATOM 663 C C . SER A 1 85 ? -2.081 3.658 16.395 1.00 79.62 85 SER A C 1
ATOM 665 O O . SER A 1 85 ? -1.655 4.569 15.674 1.00 79.62 85 SER A O 1
ATOM 667 N N . PRO A 1 86 ? -1.520 3.416 17.596 1.00 80.50 86 PRO A N 1
ATOM 668 C CA . PRO A 1 86 ? -0.374 4.171 18.114 1.00 80.50 86 PRO A CA 1
ATOM 669 C C . PRO A 1 86 ? 0.959 3.817 17.414 1.00 80.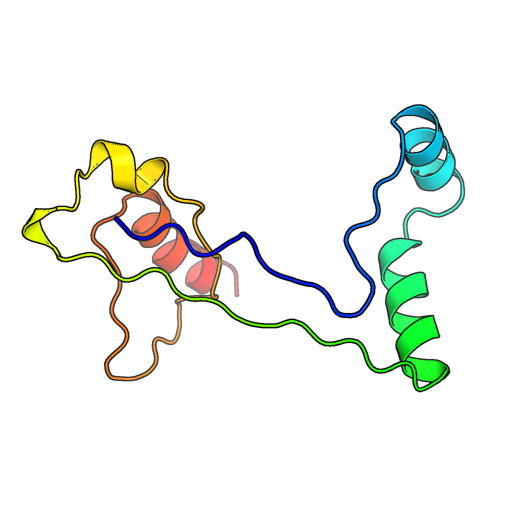50 86 PRO A C 1
ATOM 671 O O . PRO A 1 86 ? 2.019 3.881 18.034 1.00 80.50 86 PRO A O 1
ATOM 674 N N . ASP A 1 87 ? 0.926 3.428 16.136 1.00 81.25 87 ASP A N 1
ATOM 675 C CA . ASP A 1 87 ? 2.114 3.151 15.329 1.00 81.25 87 ASP A CA 1
ATOM 676 C C . ASP A 1 87 ? 2.848 4.461 14.978 1.00 81.25 87 ASP A C 1
ATOM 678 O O . ASP A 1 87 ? 2.264 5.320 14.308 1.00 81.25 87 ASP A O 1
ATOM 682 N N . PRO A 1 88 ? 4.126 4.638 15.361 1.00 80.69 88 PRO A N 1
ATOM 683 C CA . PRO A 1 88 ? 4.872 5.860 15.064 1.00 80.69 88 PRO A CA 1
ATOM 684 C C . PRO A 1 88 ? 4.929 6.223 13.571 1.00 80.69 88 PRO A C 1
ATOM 686 O O . PRO A 1 88 ? 4.883 7.407 13.232 1.00 80.69 88 PRO A O 1
ATOM 689 N N . LEU A 1 89 ? 5.011 5.235 12.672 1.00 81.75 89 LEU A N 1
ATOM 690 C CA . LEU A 1 89 ? 5.025 5.465 11.227 1.00 81.75 89 LEU A CA 1
ATOM 691 C C . LEU A 1 89 ? 3.648 5.895 10.728 1.00 81.75 89 LEU A C 1
ATOM 693 O O . LEU A 1 89 ? 3.563 6.841 9.945 1.00 81.75 89 LEU A O 1
ATOM 697 N N . LEU A 1 90 ? 2.569 5.256 11.183 1.00 80.19 90 LEU A N 1
ATOM 698 C CA . LEU A 1 90 ? 1.212 5.662 10.805 1.00 80.19 90 LEU A CA 1
ATOM 699 C C . LEU A 1 90 ? 0.905 7.088 11.281 1.00 80.19 90 LEU A C 1
ATOM 701 O O . LEU A 1 90 ? 0.424 7.907 10.496 1.00 80.19 90 LEU A O 1
ATOM 705 N N . GLN A 1 91 ? 1.249 7.404 12.530 1.00 82.00 91 GLN A N 1
ATOM 706 C CA . GLN A 1 91 ? 1.086 8.738 13.115 1.00 82.00 91 GLN A CA 1
ATOM 707 C C . GLN A 1 91 ? 1.865 9.802 12.338 1.00 82.00 91 GLN A C 1
ATOM 709 O O . GLN A 1 91 ? 1.349 10.880 12.042 1.00 82.00 91 GLN A O 1
ATOM 714 N N . PHE A 1 92 ? 3.102 9.496 11.945 1.00 82.81 92 PHE A N 1
ATOM 715 C CA . PHE A 1 92 ? 3.892 10.389 11.105 1.00 82.81 92 PHE A CA 1
ATOM 716 C C . PHE A 1 92 ? 3.199 10.617 9.755 1.00 82.81 92 PHE A C 1
ATOM 718 O O . PHE A 1 92 ? 2.992 11.752 9.330 1.00 82.81 92 PHE A O 1
ATOM 725 N N . ARG A 1 93 ? 2.744 9.547 9.099 1.00 83.25 93 ARG A N 1
ATOM 726 C CA . ARG A 1 93 ? 2.064 9.622 7.798 1.00 83.25 93 ARG A CA 1
ATOM 727 C C . ARG A 1 93 ? 0.777 10.445 7.847 1.00 83.25 93 ARG A C 1
ATOM 729 O O . ARG A 1 93 ? 0.531 11.205 6.913 1.00 83.25 93 ARG A O 1
ATOM 736 N N . MET A 1 94 ? 0.003 10.354 8.929 1.00 78.44 94 MET A N 1
ATOM 737 C CA . MET A 1 94 ? -1.193 11.179 9.153 1.00 78.44 94 MET A CA 1
ATOM 738 C C . MET A 1 94 ? -0.917 12.674 9.010 1.00 78.44 94 MET A C 1
ATOM 740 O O . MET A 1 94 ? -1.696 13.396 8.388 1.00 78.44 94 MET A O 1
ATOM 744 N N . PHE A 1 95 ? 0.208 13.130 9.558 1.00 80.81 95 PHE A N 1
ATOM 745 C CA . PHE A 1 95 ? 0.629 14.517 9.442 1.00 80.81 95 PHE A CA 1
ATOM 746 C C . PHE A 1 95 ? 1.072 14.852 8.008 1.00 80.81 95 PHE A C 1
ATOM 748 O O . PHE A 1 95 ? 0.527 15.768 7.391 1.00 80.81 95 PHE A O 1
ATOM 755 N N . PHE A 1 96 ? 2.009 14.080 7.447 1.00 81.94 96 PHE A N 1
ATOM 756 C CA . PHE A 1 96 ? 2.644 14.422 6.166 1.00 81.94 96 PHE A CA 1
ATOM 757 C C . PHE A 1 96 ? 1.700 14.374 4.966 1.00 81.94 96 PHE A C 1
ATOM 759 O O . PHE A 1 96 ? 1.791 15.237 4.100 1.00 81.94 96 PHE A O 1
ATOM 766 N N . TYR A 1 97 ? 0.775 13.411 4.893 1.00 81.88 97 TYR A N 1
ATOM 767 C CA . TYR A 1 97 ? -0.152 13.358 3.756 1.00 81.88 97 TYR A CA 1
ATOM 768 C C . TYR A 1 97 ? -1.129 14.529 3.731 1.00 81.88 97 TYR A C 1
ATOM 770 O O . TYR A 1 97 ? -1.619 14.861 2.656 1.00 81.88 97 TYR A O 1
ATOM 778 N N . ARG A 1 98 ? -1.448 15.130 4.884 1.00 78.19 98 ARG A N 1
ATOM 779 C CA . ARG A 1 98 ? -2.272 16.342 4.930 1.00 78.19 98 ARG A CA 1
ATOM 780 C C . ARG A 1 98 ? -1.460 17.580 4.554 1.00 78.19 98 ARG A C 1
ATOM 782 O O . ARG A 1 98 ? -2.000 18.449 3.886 1.00 78.19 98 ARG A O 1
ATOM 789 N N . ASP A 1 99 ? -0.206 17.657 4.984 1.00 81.81 99 ASP A N 1
ATOM 790 C CA . ASP A 1 99 ? 0.687 18.781 4.673 1.00 81.81 99 ASP A CA 1
ATOM 791 C C . ASP A 1 99 ? 1.083 18.833 3.187 1.00 81.81 99 ASP A C 1
ATOM 793 O O . ASP A 1 99 ? 1.192 19.906 2.608 1.00 81.81 99 ASP A O 1
ATOM 797 N N . ALA A 1 100 ? 1.248 17.672 2.547 1.00 83.75 100 ALA A N 1
ATOM 798 C CA . ALA A 1 100 ? 1.686 17.568 1.155 1.00 83.75 100 ALA A CA 1
ATOM 799 C C . ALA A 1 100 ? 0.579 17.768 0.092 1.00 83.75 100 ALA A C 1
ATOM 801 O O . ALA A 1 100 ? 0.870 17.601 -1.095 1.00 83.75 100 ALA A O 1
ATOM 802 N N . GLN A 1 101 ? -0.671 18.040 0.491 1.00 75.56 101 GLN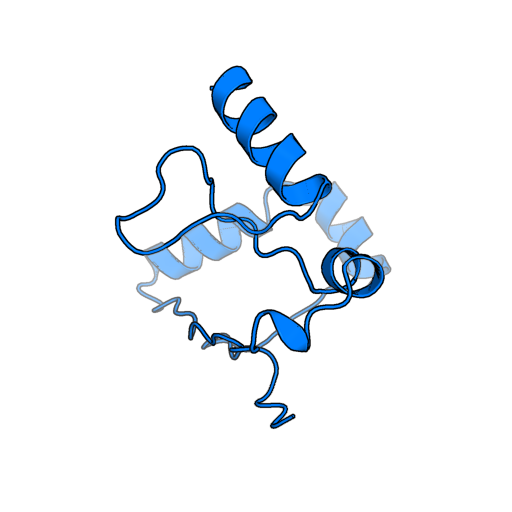 A N 1
ATOM 803 C CA . GLN A 1 101 ? -1.829 18.184 -0.412 1.00 75.56 101 GLN A CA 1
ATOM 804 C C . GLN A 1 101 ? -1.993 19.588 -0.996 1.00 75.56 101 GLN A C 1
ATOM 806 O O . GLN A 1 101 ? -1.702 20.576 -0.290 1.00 75.56 101 GLN A O 1
#

pLDDT: mean 74.89, std 15.2, range [35.41, 92.94]

Secondary structure (DSSP, 8-state):
---PPPPPBTT------HHHHHHHHHH-TTHHHHHHHHHHHTT----B--------GGG--HHHHTTS------TTSPPTT----S-HHHHHHHHHHHHT-